Protein AF-A0A4Y9ZQ76-F1 (afdb_monomer)

Mean predicted aligned error: 11.09 Å

InterPro domains:
  IPR009011 Mannose-6-phosphate receptor binding domain superfamily [G3DSA:2.70.130.10] (3-110)
  IPR009011 Mannose-6-phosphate receptor binding domain superfamily [SSF50911] (57-114)
  IPR044865 MRH domain [PS51914] (1-116)
  IPR045149 Protein OS-9-like [PTHR15414] (55-137)

Sequence (138 aa):
MIHAHPLTPGHYEIEEDPDWEAYDLGRAPTPEPGADLTVAEQAAVAANLELATSSGSRYLVQRWGDGSVCDKTGKRREIEVQFHCSMTMTDTILLVKESKTCHYILVINTPRLCGEPGFKSRLDQREEALIRCREVAA

pLDDT: mean 82.58, std 15.98, range [31.31, 98.12]

Foldseek 3Di:
DDPDDDPDPDDDDDDDDPVDDDKFQFDQQQQDPPDPDDPVRRCCNSQVWDWDDDQQAIKIKGKGWDMDQAPVPRGHAIEIEIEAEDPPDAFDFPDWDDPDRSYIYIYTYHNVCVVPPRRDHPVNVPDPPDDDDDDDDD

Organism: NCBI:txid135208

Nearest PDB structures (foldseek):
  3aih-assembly2_B  TM=8.333E-01  e=3.414E-07  Homo sapiens
  6f9a-assembly1_A  TM=8.756E-01  e=2.803E-06  Saccharomyces cerevisiae
  6vk3-assembly1_B  TM=8.347E-01  e=4.977E-06  Saccharomyces cerevisiae
  3k42-assembly1_A  TM=6.626E-01  e=3.128E-03  Bos taurus
  2v5o-assembly1_A  TM=7.738E-01  e=1.446E-02  Homo sapiens

Solvent-accessible surface area (backbone atoms only — not comparable to full-atom values): 8534 Å² total; per-residue (Å²): 132,86,83,75,75,81,92,58,93,88,70,86,76,91,71,83,60,90,90,53,91,85,77,51,48,40,42,78,56,70,60,70,92,84,67,98,57,53,75,66,51,40,48,51,62,19,48,54,65,41,84,44,76,56,96,76,16,34,34,40,34,30,72,18,45,82,19,41,72,30,88,90,76,72,44,56,12,26,28,40,40,35,43,35,44,24,97,86,48,63,83,37,79,75,45,77,46,76,80,48,96,59,32,34,40,36,36,32,32,24,43,78,45,49,80,42,94,56,20,48,35,68,74,76,64,53,74,78,77,85,80,84,83,76,87,80,84,130

Radius of gyration: 21.23 Å; Cα contacts (8 Å, |Δi|>4): 222; chains: 1; bounding box: 70×43×46 Å

Secondary structure (DSSP, 8-state):
--------TT----PPPTTS------BPPPPPTT----HHHHHHHHHTEEEEEETTEEEEEEEEB--SBPTTTSSBPEEEEEEEE-SS--SEEEEEEEEETTEEEEEEEEGGGGGSTTTS-TTTTSPPP---------

Structure (mmCIF, N/CA/C/O backbone):
data_AF-A0A4Y9ZQ76-F1
#
_entry.id   AF-A0A4Y9ZQ76-F1
#
loop_
_atom_site.group_PDB
_atom_site.id
_atom_site.type_symbol
_atom_site.label_atom_id
_atom_site.label_alt_id
_atom_site.label_comp_id
_atom_site.label_asym_id
_atom_site.label_entity_id
_atom_site.label_seq_id
_atom_site.pdbx_PDB_ins_code
_atom_site.Cartn_x
_atom_site.Cartn_y
_atom_site.Cartn_z
_atom_site.occupancy
_atom_site.B_iso_or_equiv
_atom_site.auth_seq_id
_atom_site.auth_comp_id
_atom_site.auth_asym_id
_atom_site.auth_atom_id
_atom_site.pdbx_PDB_model_num
ATOM 1 N N . MET A 1 1 ? -1.064 -29.662 13.284 1.00 33.72 1 MET A N 1
ATOM 2 C CA . MET A 1 1 ? -1.006 -30.569 12.118 1.00 33.72 1 MET A CA 1
ATOM 3 C C . MET A 1 1 ? -1.279 -29.702 10.906 1.00 33.72 1 MET A C 1
ATOM 5 O O . MET A 1 1 ? -2.162 -28.867 10.990 1.00 33.72 1 MET A O 1
ATOM 9 N N . ILE A 1 2 ? -0.455 -29.777 9.864 1.00 31.31 2 ILE A N 1
ATOM 10 C CA . ILE A 1 2 ? -0.582 -28.897 8.696 1.00 31.31 2 ILE A CA 1
ATOM 11 C C . ILE A 1 2 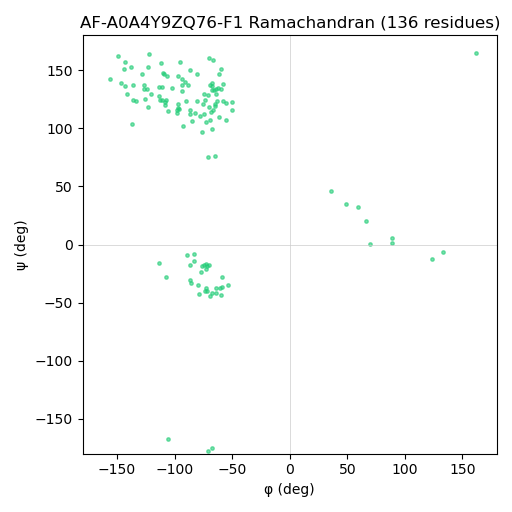? -1.735 -29.455 7.859 1.00 31.31 2 ILE A C 1
ATOM 13 O O . ILE A 1 2 ? -1.608 -30.557 7.325 1.00 31.31 2 ILE A O 1
ATOM 17 N N . HIS A 1 3 ? -2.864 -28.748 7.797 1.00 42.31 3 HIS A N 1
ATOM 18 C CA . HIS A 1 3 ? -3.955 -29.102 6.895 1.00 42.31 3 HIS A CA 1
ATOM 19 C C . HIS A 1 3 ? -3.474 -28.871 5.460 1.00 42.31 3 HIS A C 1
ATOM 21 O O . HIS A 1 3 ? -3.394 -27.746 4.976 1.00 42.31 3 HIS A O 1
ATOM 27 N N . ALA A 1 4 ? -3.066 -29.951 4.798 1.00 47.53 4 ALA A N 1
ATOM 28 C CA . ALA A 1 4 ? -2.807 -29.939 3.371 1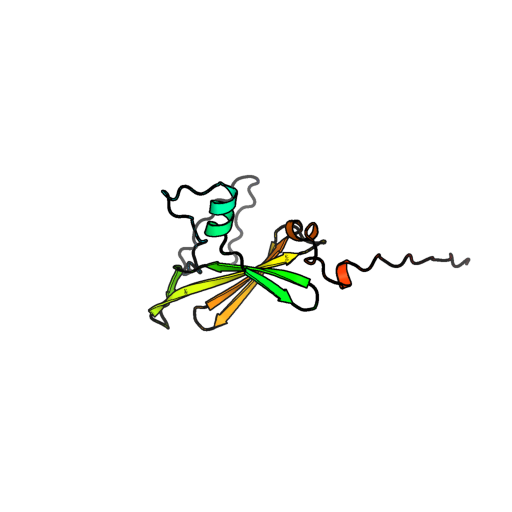.00 47.53 4 ALA A CA 1
ATOM 29 C C . ALA A 1 4 ? -4.163 -29.871 2.655 1.00 47.53 4 ALA A C 1
ATOM 31 O O . ALA A 1 4 ? -4.896 -30.861 2.628 1.00 47.53 4 ALA A O 1
ATOM 32 N N . HIS A 1 5 ? -4.509 -28.707 2.102 1.00 52.84 5 HIS A N 1
ATOM 33 C CA . HIS A 1 5 ? -5.646 -28.607 1.191 1.00 52.84 5 HIS A CA 1
ATOM 34 C C . HIS A 1 5 ? -5.410 -29.522 -0.027 1.00 52.84 5 HIS A C 1
ATOM 36 O O . HIS A 1 5 ? -4.307 -29.507 -0.589 1.00 52.84 5 HIS A O 1
ATOM 42 N N . PRO A 1 6 ? -6.401 -30.328 -0.453 1.00 45.56 6 PRO A N 1
ATOM 43 C CA . PRO A 1 6 ? -6.244 -31.218 -1.594 1.00 45.56 6 PRO A CA 1
ATOM 44 C C . PRO A 1 6 ? -6.045 -30.403 -2.874 1.00 45.56 6 PRO A C 1
ATOM 46 O O . PRO A 1 6 ? -6.911 -29.626 -3.272 1.00 45.56 6 PRO A O 1
ATOM 49 N N . LEU A 1 7 ? -4.897 -30.602 -3.522 1.00 50.81 7 LEU A N 1
ATOM 50 C CA . LEU A 1 7 ? -4.539 -30.053 -4.830 1.00 50.81 7 LEU A CA 1
ATOM 51 C C . LEU A 1 7 ? -5.463 -30.629 -5.921 1.00 50.81 7 LEU A C 1
ATOM 53 O O . LEU A 1 7 ? -5.061 -31.511 -6.677 1.00 50.81 7 LEU A O 1
ATOM 57 N N . THR A 1 8 ? -6.705 -30.151 -6.004 1.00 52.47 8 THR A N 1
ATOM 58 C CA . THR A 1 8 ? -7.595 -30.437 -7.137 1.00 52.47 8 THR A CA 1
ATOM 59 C C . THR A 1 8 ? -7.510 -29.265 -8.116 1.00 52.47 8 THR A C 1
ATOM 61 O O . THR A 1 8 ? -7.840 -28.139 -7.738 1.00 52.47 8 THR A O 1
ATOM 64 N N . PRO A 1 9 ? -7.051 -29.467 -9.363 1.00 50.66 9 PRO A N 1
ATOM 65 C CA . PRO A 1 9 ? -6.974 -28.384 -10.334 1.00 50.66 9 PRO A CA 1
ATOM 66 C C . PRO A 1 9 ? -8.386 -27.906 -10.693 1.00 50.66 9 PRO A C 1
ATOM 68 O O . PRO A 1 9 ? -9.155 -28.656 -11.288 1.00 50.66 9 PRO A O 1
ATOM 71 N N . GLY A 1 10 ? -8.718 -26.657 -10.360 1.00 56.78 10 GLY A N 1
ATOM 72 C CA . GLY A 1 10 ? -9.833 -25.940 -10.989 1.00 56.78 10 GLY A CA 1
ATOM 73 C C . GLY A 1 10 ? -10.929 -25.389 -10.077 1.00 56.78 10 GLY A C 1
ATOM 74 O O . GLY A 1 10 ? -11.682 -24.542 -10.546 1.00 56.78 10 GLY A O 1
ATOM 75 N N . HIS A 1 11 ? -11.005 -25.767 -8.800 1.00 52.28 11 HIS A N 1
ATOM 76 C CA . HIS A 1 11 ? -11.907 -25.128 -7.830 1.00 52.28 11 HIS A CA 1
ATOM 77 C C . HIS A 1 11 ? -11.171 -24.916 -6.508 1.00 52.28 11 HIS A C 1
ATOM 79 O O . HIS A 1 11 ? -10.942 -25.859 -5.758 1.00 52.28 11 HIS A O 1
ATOM 85 N N . TYR A 1 12 ? -10.773 -23.669 -6.252 1.00 60.91 12 TYR A N 1
ATOM 86 C CA . TYR A 1 12 ? -10.476 -23.209 -4.903 1.00 60.91 12 TYR A CA 1
ATOM 87 C C . TYR A 1 12 ? -11.736 -22.483 -4.422 1.00 60.91 12 TYR A C 1
ATOM 89 O O . TYR A 1 12 ? -12.139 -21.477 -5.002 1.00 60.91 12 TYR A O 1
ATOM 97 N N . GLU A 1 13 ? -12.408 -23.037 -3.423 1.00 70.88 13 GLU A N 1
ATOM 98 C CA . GLU A 1 13 ? -13.472 -22.333 -2.713 1.00 70.88 13 GLU A CA 1
ATOM 99 C C . GLU A 1 13 ? -12.812 -21.729 -1.473 1.00 70.88 13 GLU A C 1
ATOM 101 O O . GLU A 1 13 ? -12.192 -22.447 -0.687 1.00 70.88 13 GLU A O 1
ATOM 106 N N . ILE A 1 14 ? -12.803 -20.397 -1.375 1.00 74.31 14 ILE A N 1
ATOM 107 C CA . ILE A 1 14 ? -12.227 -19.708 -0.216 1.00 74.31 14 ILE A CA 1
ATOM 108 C C . ILE A 1 14 ? -13.246 -19.847 0.918 1.00 74.31 14 ILE A C 1
ATOM 110 O O . ILE A 1 14 ? -14.213 -19.092 0.965 1.00 74.31 14 ILE A O 1
ATOM 114 N N . GLU A 1 15 ? -13.050 -20.830 1.789 1.00 81.81 15 GLU A N 1
ATOM 115 C CA . GLU A 1 15 ? -13.828 -20.998 3.018 1.00 81.81 15 GLU A CA 1
ATOM 116 C C . GLU A 1 15 ? -13.095 -20.314 4.181 1.00 81.81 15 GLU A C 1
ATOM 118 O O . GLU A 1 15 ? -11.867 -20.392 4.277 1.00 81.81 15 GLU A O 1
ATOM 123 N N . GLU A 1 16 ? -13.831 -19.599 5.036 1.00 83.25 16 GLU A N 1
ATOM 124 C CA . GLU A 1 16 ? -13.249 -18.993 6.235 1.00 83.25 16 GLU A CA 1
ATOM 125 C C . GLU A 1 16 ? -12.856 -20.080 7.238 1.00 83.25 16 GLU A C 1
ATOM 127 O O . GLU A 1 16 ? -13.600 -21.033 7.469 1.00 83.25 16 GLU A O 1
ATOM 132 N N . ASP A 1 17 ? -11.678 -19.928 7.839 1.00 85.62 17 ASP A N 1
ATOM 133 C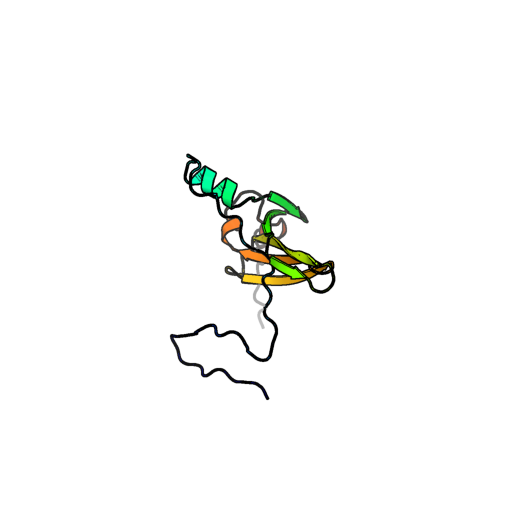 CA . ASP A 1 17 ? -11.202 -20.848 8.864 1.00 85.62 17 ASP A CA 1
ATOM 134 C C . ASP A 1 17 ? -12.038 -20.660 10.146 1.00 85.62 17 ASP A C 1
ATOM 136 O O . ASP A 1 17 ? -12.021 -19.569 10.721 1.00 85.62 17 ASP A O 1
ATOM 140 N N . PRO A 1 18 ? -12.769 -21.687 10.617 1.00 88.62 18 PRO A N 1
ATOM 141 C CA . PRO A 1 18 ? -13.624 -21.566 11.794 1.00 88.62 18 PRO A CA 1
ATOM 142 C C . PRO A 1 18 ? -12.838 -21.431 13.107 1.00 88.62 18 PRO A C 1
ATOM 144 O O . PRO A 1 18 ? -13.413 -21.018 14.115 1.00 88.62 18 PRO A O 1
ATOM 147 N N . ASP A 1 19 ? -11.549 -21.780 13.115 1.00 92.75 19 ASP A N 1
ATOM 148 C CA . ASP A 1 19 ? -10.700 -21.744 14.306 1.00 92.75 19 ASP A CA 1
ATOM 149 C C . ASP A 1 19 ? -10.003 -20.384 14.493 1.00 92.75 19 ASP A C 1
ATOM 151 O O . ASP A 1 19 ? -9.395 -20.140 15.541 1.00 92.75 19 ASP A O 1
ATOM 155 N N . TRP A 1 20 ? -10.089 -19.484 13.504 1.00 89.81 20 TRP A N 1
ATOM 156 C CA . TRP A 1 20 ? -9.414 -18.187 13.517 1.00 89.81 20 TRP A CA 1
ATOM 157 C C . TRP A 1 20 ? -10.355 -17.024 13.227 1.00 89.81 20 TRP A C 1
ATOM 159 O O . TRP A 1 20 ? -11.296 -17.103 12.448 1.00 89.81 20 TRP A O 1
ATOM 169 N N . GLU A 1 21 ? -10.068 -15.887 13.852 1.00 87.62 21 GLU A N 1
ATOM 170 C CA . GLU A 1 21 ? -10.852 -14.676 13.643 1.00 87.62 21 GLU A CA 1
ATOM 171 C C . GLU A 1 21 ? -10.538 -14.038 12.282 1.00 87.62 21 GLU A C 1
ATOM 173 O O . GLU A 1 21 ? -9.379 -13.768 11.950 1.00 87.62 21 GLU A O 1
ATOM 178 N N . ALA A 1 22 ? -11.591 -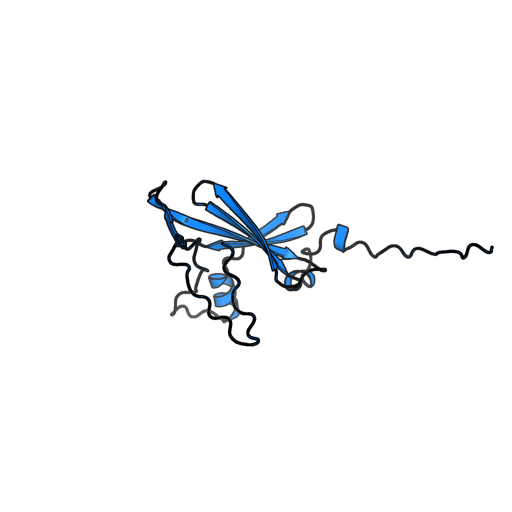13.734 11.524 1.00 90.00 22 ALA A N 1
ATOM 179 C CA . ALA A 1 22 ? -11.521 -12.963 10.291 1.00 90.00 22 ALA A CA 1
ATOM 180 C C . ALA A 1 22 ? -11.763 -11.467 10.556 1.00 90.00 22 ALA A C 1
ATOM 182 O O . ALA A 1 22 ? -12.600 -11.080 11.377 1.00 90.00 22 ALA A O 1
ATOM 183 N N . TYR A 1 23 ? -11.035 -10.607 9.839 1.00 92.81 23 TYR A N 1
ATOM 184 C CA . TYR A 1 23 ? -11.108 -9.157 10.008 1.00 92.81 23 TYR A CA 1
ATOM 185 C C . TYR A 1 23 ? -11.144 -8.415 8.675 1.00 92.81 23 TYR A C 1
ATOM 187 O O . TYR A 1 23 ? -10.199 -8.472 7.890 1.00 92.81 23 TYR A O 1
ATOM 195 N N . ASP A 1 24 ? -12.172 -7.585 8.497 1.00 94.88 24 ASP A N 1
ATOM 196 C CA . ASP A 1 24 ? -12.194 -6.583 7.433 1.00 94.88 24 ASP A CA 1
ATOM 197 C C . ASP A 1 24 ? -11.273 -5.413 7.799 1.00 94.88 24 ASP A C 1
ATOM 199 O O . ASP A 1 24 ? -11.495 -4.750 8.822 1.00 94.88 24 ASP A O 1
ATOM 203 N N . LEU A 1 25 ? -10.267 -5.137 6.964 1.00 96.06 25 LEU A N 1
ATOM 204 C CA . LEU A 1 25 ? -9.305 -4.041 7.170 1.00 96.06 25 LEU A CA 1
ATOM 205 C C . LEU A 1 25 ? -9.785 -2.702 6.594 1.00 96.06 25 LEU A C 1
ATOM 207 O O . LEU A 1 25 ? -9.268 -1.652 6.962 1.00 96.06 25 LEU A O 1
ATOM 211 N N . GLY A 1 26 ? -10.771 -2.747 5.702 1.00 93.81 26 GLY A N 1
ATOM 212 C CA . GLY A 1 26 ? -11.394 -1.592 5.073 1.00 93.81 26 GLY A CA 1
ATOM 213 C C . GLY A 1 26 ? -12.152 -1.997 3.811 1.00 93.81 26 GLY A C 1
ATOM 214 O O . GLY A 1 26 ? -11.967 -3.095 3.287 1.00 93.81 26 GLY A O 1
ATOM 215 N N . ARG A 1 27 ? -13.008 -1.106 3.321 1.00 91.19 27 ARG A N 1
ATOM 216 C CA . ARG A 1 27 ? -13.770 -1.257 2.082 1.00 91.19 27 ARG A CA 1
ATOM 217 C C . ARG A 1 27 ? -13.258 -0.265 1.050 1.00 91.19 27 ARG A C 1
ATOM 219 O O . ARG A 1 27 ? -13.040 0.906 1.364 1.00 91.19 27 ARG A O 1
ATOM 226 N N . ALA A 1 28 ? -13.077 -0.741 -0.179 1.00 86.62 28 ALA A N 1
ATOM 227 C CA . ALA A 1 28 ? -12.760 0.136 -1.295 1.00 86.62 28 ALA A CA 1
ATOM 228 C C . ALA A 1 28 ? -13.872 1.194 -1.444 1.00 86.62 28 ALA A C 1
ATOM 230 O O . ALA A 1 28 ? -15.050 0.842 -1.310 1.00 86.62 28 ALA A O 1
ATOM 231 N N . PRO A 1 29 ? -13.537 2.468 -1.710 1.00 77.12 29 PRO A N 1
ATOM 232 C CA . PRO A 1 29 ? -14.546 3.492 -1.906 1.00 77.12 29 PRO A CA 1
ATOM 233 C C . PRO A 1 29 ? -15.382 3.135 -3.139 1.00 77.12 29 PRO A C 1
ATOM 235 O O . PRO A 1 29 ? -14.865 2.921 -4.235 1.00 77.12 29 PRO A O 1
ATOM 238 N N . THR A 1 30 ? -16.692 3.033 -2.957 1.00 69.50 30 THR A N 1
ATOM 239 C CA . THR A 1 30 ? -17.643 2.843 -4.053 1.00 69.50 30 THR A CA 1
ATOM 240 C C . THR A 1 30 ? -18.319 4.177 -4.344 1.00 69.50 30 THR A C 1
ATOM 242 O O . THR A 1 30 ? -18.741 4.842 -3.397 1.00 69.50 30 THR A O 1
ATOM 245 N N . PRO A 1 31 ? -18.451 4.585 -5.616 1.00 61.78 31 PRO A N 1
ATOM 246 C CA . PRO A 1 31 ? -19.174 5.802 -5.946 1.00 61.78 31 PRO A CA 1
ATOM 247 C C . PRO A 1 31 ? -20.657 5.584 -5.622 1.00 61.78 31 PRO A C 1
ATOM 249 O O . PRO A 1 31 ? -21.206 4.518 -5.911 1.00 61.78 31 PRO A O 1
ATOM 252 N N . GLU A 1 32 ? -21.306 6.566 -4.994 1.00 60.41 32 GLU A N 1
ATOM 253 C CA . GLU A 1 32 ? -22.719 6.430 -4.637 1.00 60.41 32 GLU A CA 1
ATOM 254 C C . GLU A 1 32 ? -23.600 6.355 -5.899 1.00 60.41 32 GLU A C 1
ATOM 256 O O . GLU A 1 32 ? -23.434 7.162 -6.825 1.00 60.41 32 GLU A O 1
ATOM 261 N N . PRO A 1 33 ? -24.544 5.398 -5.973 1.00 53.94 33 PRO A N 1
ATOM 262 C CA . PRO A 1 33 ? -25.439 5.276 -7.114 1.00 53.94 33 PRO A CA 1
ATOM 263 C C . PRO A 1 33 ? -26.406 6.467 -7.153 1.00 53.94 33 PRO A C 1
ATOM 265 O O . PRO A 1 33 ? -27.251 6.619 -6.275 1.00 53.94 33 PRO A O 1
ATOM 268 N N . GLY A 1 34 ? -26.289 7.306 -8.188 1.00 58.97 34 GLY A N 1
ATOM 269 C CA . GLY A 1 34 ? -27.189 8.444 -8.420 1.00 58.97 34 GLY A CA 1
ATOM 270 C C . GLY A 1 34 ? -26.506 9.773 -8.749 1.00 58.97 34 GLY A C 1
ATOM 271 O O . GLY A 1 34 ? -27.200 10.724 -9.101 1.00 58.97 34 GLY A O 1
ATOM 272 N N . ALA A 1 35 ? -25.175 9.857 -8.678 1.00 57.78 35 ALA A N 1
ATOM 273 C CA . ALA A 1 35 ? -24.442 11.006 -9.201 1.00 57.78 35 ALA A CA 1
ATOM 274 C C . ALA A 1 35 ? -24.266 10.871 -10.725 1.00 57.78 35 ALA A C 1
ATOM 276 O O . ALA A 1 35 ? -23.716 9.872 -11.199 1.00 57.78 35 ALA A O 1
ATOM 277 N N . ASP A 1 36 ? -24.732 11.868 -11.482 1.00 65.38 36 ASP A N 1
ATOM 278 C CA . ASP A 1 36 ? -24.523 11.988 -12.932 1.00 65.38 36 ASP A CA 1
ATOM 279 C C . ASP A 1 36 ? -23.054 12.342 -13.208 1.00 65.38 36 ASP A C 1
ATOM 281 O O . ASP A 1 36 ? -22.680 13.494 -13.412 1.00 65.38 36 ASP A O 1
ATOM 285 N N . LEU A 1 37 ? -22.193 11.339 -13.065 1.00 63.91 37 LEU A N 1
ATOM 286 C CA . LEU A 1 37 ? -20.759 11.414 -13.309 1.00 63.91 37 LEU A CA 1
ATOM 287 C C . LEU A 1 37 ? -20.448 10.604 -14.570 1.00 63.91 37 LEU A C 1
ATOM 289 O O . LEU A 1 37 ? -21.089 9.589 -14.853 1.00 63.91 37 LEU A O 1
ATOM 293 N N . THR A 1 38 ? -19.445 11.027 -15.332 1.00 73.25 38 THR A N 1
ATOM 294 C CA . THR A 1 38 ? -18.893 10.194 -16.405 1.00 73.25 38 THR A CA 1
ATOM 295 C C . THR A 1 38 ? -18.199 8.965 -15.816 1.00 73.25 38 THR A C 1
ATOM 297 O O . THR A 1 38 ? -17.733 8.991 -14.679 1.00 73.25 38 THR A O 1
ATOM 300 N N . VAL A 1 39 ? -18.023 7.903 -16.611 1.00 67.06 39 VAL A N 1
ATOM 301 C CA . VAL A 1 39 ? -17.309 6.680 -16.182 1.00 67.06 39 VAL A CA 1
ATOM 302 C C . VAL A 1 39 ? -15.908 6.992 -15.634 1.00 67.06 39 VAL A C 1
ATOM 304 O O . VAL A 1 39 ? -15.457 6.359 -14.682 1.00 67.06 39 VAL A O 1
ATOM 307 N N . ALA A 1 40 ? -15.226 7.994 -16.200 1.00 62.25 40 ALA A N 1
ATOM 308 C CA . ALA A 1 40 ? -13.918 8.444 -15.732 1.00 62.25 40 ALA A CA 1
ATOM 309 C C . ALA A 1 40 ? -13.999 9.217 -14.403 1.00 62.25 40 ALA A C 1
ATOM 311 O O . ALA A 1 40 ? -13.132 9.048 -13.549 1.00 62.25 40 ALA A O 1
ATOM 312 N N . GLU A 1 41 ? -15.040 10.025 -14.196 1.00 64.00 41 GLU A N 1
ATOM 313 C CA . GLU A 1 41 ? -15.278 10.737 -12.936 1.00 64.00 41 GLU A CA 1
ATOM 314 C C . GLU A 1 41 ? -15.761 9.795 -11.831 1.00 64.00 41 GLU A C 1
ATOM 316 O O . GLU A 1 41 ? -15.263 9.887 -10.717 1.00 64.00 41 GLU A O 1
ATOM 321 N N . GLN A 1 42 ? -16.640 8.831 -12.122 1.00 63.94 42 GLN A N 1
ATOM 322 C CA . GLN A 1 42 ? -16.967 7.749 -11.190 1.00 63.94 42 GLN A CA 1
ATOM 323 C C . GLN A 1 42 ? -15.724 6.945 -10.838 1.00 63.94 42 GLN A C 1
ATOM 325 O O . GLN A 1 42 ? -15.531 6.652 -9.667 1.00 63.94 42 GLN A O 1
ATOM 330 N N . ALA A 1 43 ? -14.866 6.617 -11.808 1.00 62.22 43 ALA A N 1
ATOM 331 C CA . ALA A 1 43 ? -13.617 5.919 -11.530 1.00 62.22 43 ALA A CA 1
ATOM 332 C C . ALA A 1 43 ? -12.677 6.768 -10.665 1.00 62.22 43 ALA A C 1
ATOM 334 O O . ALA A 1 43 ? -12.107 6.245 -9.718 1.00 62.22 43 ALA A O 1
ATOM 335 N N . ALA A 1 44 ? -12.545 8.071 -10.922 1.00 61.03 44 ALA A N 1
ATOM 336 C CA . ALA A 1 44 ? -11.708 8.960 -10.117 1.00 61.03 44 ALA A CA 1
ATOM 337 C C . ALA A 1 44 ? -12.258 9.167 -8.691 1.00 61.03 44 ALA A C 1
ATOM 339 O O . ALA A 1 44 ? -11.494 9.122 -7.725 1.00 61.03 44 ALA A O 1
ATOM 340 N N . VAL A 1 45 ? -13.576 9.340 -8.550 1.00 62.84 45 VAL A N 1
ATOM 341 C CA . VAL A 1 45 ? -14.277 9.509 -7.266 1.00 62.84 45 VAL A CA 1
ATOM 342 C C . VAL A 1 45 ? -14.268 8.209 -6.458 1.00 62.84 45 VAL A C 1
ATOM 344 O O . VAL A 1 45 ? -13.952 8.230 -5.273 1.00 62.84 45 VAL A O 1
ATOM 347 N N . ALA A 1 46 ? -14.541 7.070 -7.098 1.00 59.59 46 ALA A N 1
ATOM 348 C CA . ALA A 1 46 ? -14.443 5.744 -6.486 1.00 59.59 46 ALA A CA 1
ATOM 349 C C . ALA A 1 46 ? -13.011 5.411 -6.081 1.00 59.59 46 ALA A C 1
ATOM 351 O O . ALA A 1 46 ? -12.757 4.765 -5.068 1.00 59.59 46 ALA A O 1
ATOM 352 N N . ALA A 1 47 ? -12.043 5.831 -6.888 1.00 63.81 47 ALA A N 1
ATOM 353 C CA . ALA A 1 47 ? -10.688 5.425 -6.630 1.00 63.81 47 ALA A CA 1
ATOM 354 C C . ALA A 1 47 ? -10.053 6.216 -5.483 1.00 63.81 47 ALA A C 1
ATOM 356 O O . ALA A 1 47 ? -9.153 5.659 -4.872 1.00 63.81 47 ALA A O 1
ATOM 357 N N . ASN A 1 48 ? -10.504 7.437 -5.140 1.00 74.19 48 ASN A N 1
ATOM 358 C CA . ASN A 1 48 ? -9.882 8.292 -4.106 1.00 74.19 48 ASN A CA 1
ATOM 359 C C . ASN A 1 48 ? -8.341 8.145 -4.096 1.00 74.19 48 ASN A C 1
ATOM 361 O O . ASN A 1 48 ? -7.722 7.856 -3.068 1.00 74.19 48 ASN A O 1
ATOM 365 N N . LEU A 1 49 ? -7.756 8.181 -5.300 1.00 85.00 49 LEU A N 1
ATOM 366 C CA . LEU A 1 49 ? -6.355 7.853 -5.537 1.00 85.00 49 LEU A CA 1
ATOM 367 C C . LEU A 1 49 ? -5.524 9.108 -5.309 1.00 85.00 49 LEU A C 1
ATOM 369 O O . LEU A 1 49 ? -5.580 10.064 -6.083 1.00 85.00 49 LEU A O 1
ATOM 373 N N . GLU A 1 50 ? -4.712 9.079 -4.266 1.00 90.12 50 GLU A N 1
ATOM 374 C CA . GLU A 1 50 ? -3.706 10.090 -3.991 1.00 90.12 50 GLU A CA 1
ATOM 375 C C . GLU A 1 50 ? -2.406 9.719 -4.707 1.00 90.12 50 GLU A C 1
ATOM 377 O O . GLU A 1 50 ? -1.959 8.571 -4.707 1.00 90.12 50 GLU A O 1
ATOM 382 N N . LEU A 1 51 ? -1.764 10.708 -5.319 1.00 91.75 51 LEU A N 1
ATOM 383 C CA . LEU A 1 51 ? -0.436 10.539 -5.884 1.00 91.75 51 LEU A CA 1
ATOM 384 C C . LEU A 1 51 ? 0.618 10.872 -4.827 1.00 91.75 51 LEU A C 1
ATOM 386 O O . LEU A 1 51 ? 0.673 12.001 -4.341 1.00 91.75 51 LEU A O 1
ATOM 390 N N . ALA A 1 52 ? 1.515 9.931 -4.553 1.00 93.00 52 ALA A N 1
ATOM 391 C CA . ALA A 1 52 ? 2.616 10.114 -3.620 1.00 93.00 52 ALA A CA 1
ATOM 392 C C . ALA A 1 52 ? 3.978 9.866 -4.287 1.00 93.00 52 ALA A C 1
ATOM 394 O O . ALA A 1 52 ? 4.080 9.302 -5.378 1.00 93.00 52 ALA A O 1
ATOM 395 N N . THR A 1 53 ? 5.050 10.313 -3.633 1.00 90.75 53 THR A N 1
ATOM 396 C CA . THR A 1 53 ? 6.432 10.163 -4.112 1.00 90.75 53 THR A CA 1
ATOM 397 C C . THR A 1 53 ? 7.304 9.513 -3.051 1.00 90.75 53 THR A C 1
ATOM 399 O O . THR A 1 53 ? 7.270 9.922 -1.893 1.00 90.75 53 THR A O 1
ATOM 402 N N . SER A 1 54 ? 8.106 8.525 -3.441 1.00 83.88 54 SER A N 1
ATOM 403 C CA . SER A 1 54 ? 9.089 7.868 -2.577 1.00 83.88 54 SER A CA 1
ATOM 404 C C . SER A 1 54 ? 10.354 7.583 -3.375 1.00 83.88 54 SER A C 1
ATOM 406 O O . SER A 1 54 ? 10.286 7.034 -4.472 1.00 83.88 54 SER A O 1
ATOM 408 N N . SER A 1 55 ? 11.511 7.977 -2.836 1.00 76.75 55 SER A N 1
ATOM 409 C CA . SER A 1 55 ? 12.840 7.597 -3.347 1.00 76.75 55 SER A CA 1
ATOM 410 C C . SER A 1 55 ? 13.054 7.782 -4.861 1.00 76.75 55 SER A C 1
ATOM 412 O O . SER A 1 55 ? 13.777 7.017 -5.496 1.00 76.75 55 SER A O 1
ATOM 414 N N . GLY A 1 56 ? 12.454 8.821 -5.45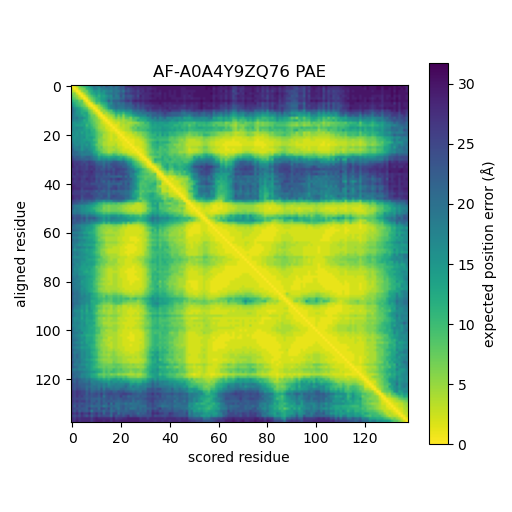2 1.00 77.56 56 GLY A N 1
ATOM 415 C CA . GLY A 1 56 ? 12.614 9.156 -6.873 1.00 77.56 56 GLY A CA 1
ATOM 416 C C . GLY A 1 56 ? 11.621 8.495 -7.834 1.00 77.56 56 GLY A C 1
ATOM 417 O O . GLY A 1 56 ? 11.754 8.700 -9.036 1.00 77.56 56 GLY A O 1
ATOM 418 N N . SER A 1 57 ? 10.626 7.764 -7.328 1.00 86.31 57 SER A N 1
ATOM 419 C CA . SER A 1 57 ? 9.470 7.259 -8.085 1.00 86.31 57 SER A CA 1
ATOM 420 C C . SER A 1 57 ? 8.151 7.733 -7.476 1.00 86.31 57 SER A C 1
ATOM 422 O O . SER A 1 57 ? 8.049 8.002 -6.275 1.00 86.31 57 SER A O 1
ATOM 424 N N . ARG A 1 58 ? 7.124 7.837 -8.317 1.00 93.44 58 ARG A N 1
ATOM 425 C CA . ARG A 1 58 ? 5.732 8.060 -7.918 1.00 93.44 58 ARG A CA 1
ATOM 426 C C . ARG A 1 58 ? 5.058 6.723 -7.618 1.00 93.44 58 ARG A C 1
ATOM 428 O O . ARG A 1 58 ? 5.400 5.709 -8.218 1.00 93.44 58 ARG A O 1
ATOM 435 N N . TYR A 1 59 ? 4.093 6.736 -6.712 1.00 94.38 59 TYR A N 1
ATOM 436 C CA . TYR A 1 59 ? 3.221 5.606 -6.404 1.00 94.38 59 TYR A CA 1
ATOM 437 C C . TYR A 1 59 ? 1.814 6.129 -6.113 1.00 94.38 59 TYR A C 1
ATOM 439 O O . TYR A 1 59 ? 1.639 7.314 -5.811 1.00 94.38 59 TYR A O 1
ATOM 447 N N . LEU A 1 60 ? 0.807 5.273 -6.268 1.00 94.38 60 LEU A N 1
ATOM 448 C CA . LEU A 1 60 ? -0.571 5.640 -5.943 1.00 94.38 60 LEU A CA 1
ATOM 449 C C . LEU A 1 60 ? -0.930 5.146 -4.550 1.00 94.38 60 LEU A C 1
ATOM 451 O O . LEU A 1 60 ? -0.490 4.074 -4.138 1.00 94.38 60 LEU A O 1
ATOM 455 N N . VAL A 1 61 ? -1.745 5.919 -3.850 1.00 94.62 61 VAL A N 1
ATOM 456 C CA . VAL A 1 61 ? -2.236 5.612 -2.514 1.00 94.62 61 VAL A CA 1
ATOM 457 C C . VAL A 1 61 ? -3.751 5.645 -2.529 1.00 94.62 61 VAL A C 1
ATOM 459 O O . VAL A 1 61 ? -4.349 6.579 -3.050 1.00 94.62 61 VAL A O 1
ATOM 462 N N . GLN A 1 62 ? -4.369 4.635 -1.937 1.00 93.50 62 GLN A N 1
ATOM 463 C CA . GLN A 1 62 ? -5.800 4.589 -1.702 1.00 93.50 62 GLN A CA 1
ATOM 464 C C . GLN A 1 62 ? -6.055 4.315 -0.223 1.00 93.50 62 GLN A C 1
ATOM 466 O O . GLN A 1 62 ? -5.390 3.477 0.382 1.00 93.50 62 GLN A O 1
ATOM 471 N N . ARG A 1 63 ? -7.015 5.020 0.373 1.00 93.19 63 ARG A N 1
ATOM 472 C CA . ARG A 1 63 ? -7.387 4.844 1.783 1.00 93.19 63 ARG A CA 1
ATOM 473 C C . ARG A 1 63 ? -8.745 4.169 1.858 1.00 93.19 63 ARG A C 1
ATOM 475 O O . ARG A 1 63 ? -9.716 4.695 1.319 1.00 93.19 63 ARG A O 1
ATOM 482 N N . TRP A 1 64 ? -8.800 3.004 2.488 1.00 94.25 64 TRP A N 1
ATOM 483 C CA . TRP A 1 64 ? -10.031 2.247 2.695 1.00 94.25 64 TRP A CA 1
ATOM 484 C C . TRP A 1 64 ? -10.420 2.335 4.165 1.00 94.25 64 TRP A C 1
ATOM 486 O O . TRP A 1 64 ? -9.630 2.000 5.048 1.00 94.25 64 TRP A O 1
ATOM 496 N N . GLY A 1 65 ? -11.641 2.800 4.408 1.00 92.75 65 GLY A N 1
ATOM 497 C CA . GLY A 1 65 ? -12.232 2.898 5.738 1.00 92.75 65 GLY A CA 1
ATOM 498 C C . GLY A 1 65 ? -13.288 1.825 5.965 1.00 92.75 65 GLY A C 1
ATOM 499 O O . GLY A 1 65 ? -13.425 0.886 5.187 1.00 92.75 65 GLY A O 1
ATOM 500 N N . ASP A 1 66 ? -14.063 1.983 7.031 1.00 94.81 66 ASP A N 1
ATOM 501 C CA . AS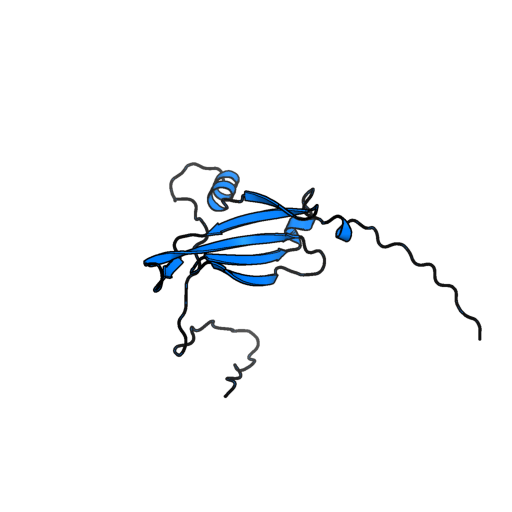P A 1 66 ? -15.239 1.157 7.315 1.00 94.81 66 ASP A CA 1
ATOM 502 C C . ASP A 1 66 ? -14.988 -0.352 7.456 1.00 94.81 66 ASP A C 1
ATOM 504 O O . ASP A 1 66 ? -15.862 -1.178 7.176 1.00 94.81 66 ASP A O 1
ATOM 508 N N . GLY A 1 67 ? -13.80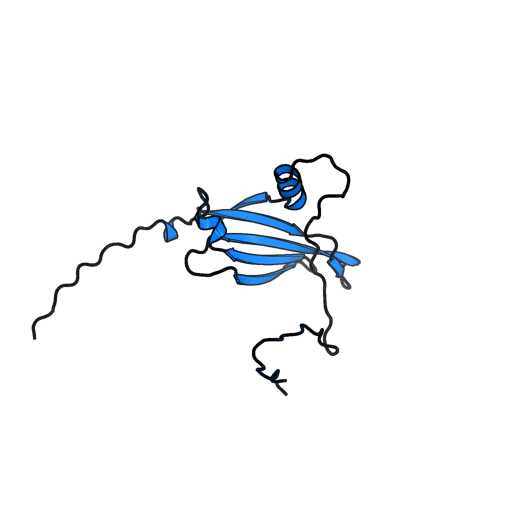9 -0.719 7.960 1.00 95.75 67 GLY A N 1
ATOM 509 C CA . GLY A 1 67 ? -13.511 -2.089 8.350 1.00 95.75 67 GLY A CA 1
ATOM 510 C C . GLY A 1 67 ? -14.313 -2.567 9.567 1.00 95.75 67 GLY A C 1
ATOM 511 O O . GLY A 1 67 ? -15.187 -1.881 10.125 1.00 95.75 67 GLY A O 1
ATOM 512 N N . SER A 1 68 ? -13.976 -3.775 10.004 1.00 96.69 68 SER A N 1
ATOM 513 C CA . SER A 1 68 ? -14.494 -4.376 11.233 1.00 96.69 68 SER A CA 1
ATOM 514 C C . SER A 1 68 ? -14.137 -3.512 12.451 1.00 96.69 68 SER A C 1
ATOM 516 O O . SER A 1 68 ? -13.129 -2.799 12.459 1.00 96.69 68 SER A O 1
ATOM 518 N N . VAL A 1 69 ? -14.972 -3.543 13.494 1.00 97.50 69 VAL A N 1
ATOM 519 C CA . VAL A 1 69 ? -14.731 -2.748 14.708 1.00 97.50 69 VAL A CA 1
ATOM 520 C C . VAL A 1 69 ? -13.541 -3.328 15.472 1.00 97.50 69 VAL A C 1
ATOM 522 O O . VAL A 1 69 ? -13.472 -4.527 15.734 1.00 97.50 69 VAL A O 1
ATOM 525 N N . CYS A 1 70 ? -12.585 -2.467 15.802 1.00 96.56 70 CYS A N 1
ATOM 526 C CA . CYS A 1 70 ? -11.412 -2.795 16.593 1.00 96.56 70 CYS A CA 1
ATOM 527 C C . CYS A 1 70 ? -11.800 -2.986 18.062 1.00 96.56 70 CYS A C 1
ATOM 529 O O . CYS A 1 70 ? -12.336 -2.075 18.691 1.00 96.56 70 CYS A O 1
ATOM 531 N N . ASP A 1 71 ? -11.467 -4.139 18.622 1.00 95.31 71 ASP A N 1
ATOM 532 C CA . ASP A 1 71 ? -11.643 -4.500 20.032 1.00 95.31 71 ASP A CA 1
ATOM 533 C C . ASP A 1 71 ? -10.862 -3.572 20.979 1.00 95.31 71 ASP A C 1
ATOM 535 O O . ASP A 1 71 ? -11.355 -3.178 22.034 1.00 95.31 71 ASP A O 1
ATOM 539 N N . LYS A 1 72 ? -9.656 -3.162 20.572 1.00 95.00 72 LYS A N 1
ATOM 540 C CA . LYS A 1 72 ? -8.753 -2.341 21.393 1.00 95.00 72 LYS A CA 1
ATOM 541 C C . LYS A 1 72 ? -9.102 -0.858 21.411 1.00 95.00 72 LYS A C 1
ATOM 543 O O . LYS A 1 72 ? -8.847 -0.184 22.406 1.00 95.00 72 LYS A O 1
ATOM 548 N N . THR A 1 73 ? -9.605 -0.319 20.301 1.00 96.25 73 THR A N 1
ATOM 549 C CA . THR A 1 73 ? -9.816 1.133 20.140 1.00 96.25 73 THR A CA 1
ATOM 550 C C . THR A 1 73 ? -11.286 1.524 20.033 1.00 96.25 73 THR A C 1
ATOM 552 O O . THR A 1 73 ? -11.600 2.707 20.154 1.00 96.25 73 THR A O 1
ATOM 555 N N . GLY A 1 74 ? -12.182 0.569 19.766 1.00 96.62 74 GLY A N 1
ATOM 556 C CA . GLY A 1 74 ? -13.599 0.810 19.483 1.00 96.62 74 GLY A CA 1
ATOM 557 C C . GLY A 1 74 ? -13.873 1.485 18.132 1.00 96.62 74 GLY A C 1
ATOM 558 O O . GLY A 1 74 ? -15.027 1.750 17.807 1.00 96.62 74 GLY A O 1
ATOM 559 N N . LYS A 1 75 ? -12.838 1.781 17.335 1.00 97.06 75 LYS A N 1
ATOM 560 C CA . LYS A 1 75 ? -12.964 2.409 16.010 1.00 97.06 75 LYS A CA 1
ATOM 561 C C . LYS A 1 75 ? -12.971 1.355 14.906 1.00 97.06 75 LYS A C 1
ATOM 563 O O . LYS A 1 75 ? -12.467 0.252 15.099 1.00 97.06 75 LYS A O 1
ATOM 568 N N . ARG A 1 76 ? -13.528 1.685 13.739 1.00 97.44 76 ARG A N 1
ATOM 569 C CA . ARG A 1 76 ? -13.432 0.813 12.559 1.00 97.44 76 ARG A CA 1
ATOM 570 C C . ARG A 1 76 ? -11.986 0.751 12.069 1.00 97.44 76 ARG A C 1
ATOM 572 O O . ARG A 1 76 ? -11.303 1.772 12.075 1.00 97.44 76 ARG A O 1
ATOM 579 N N . ARG A 1 77 ? -11.535 -0.445 11.682 1.00 97.75 77 ARG A N 1
ATOM 580 C CA . ARG A 1 77 ? -10.229 -0.653 11.042 1.00 97.75 77 ARG A CA 1
ATOM 581 C C . ARG A 1 77 ? -10.157 0.114 9.721 1.00 97.75 77 ARG A C 1
ATOM 583 O O . ARG A 1 77 ? -11.169 0.259 9.030 1.00 97.75 77 ARG A O 1
ATOM 590 N N . GLU A 1 78 ? -8.963 0.587 9.394 1.00 96.94 78 GLU A N 1
ATOM 591 C CA . GLU A 1 78 ? -8.672 1.268 8.132 1.00 96.94 78 GLU A CA 1
ATOM 592 C C . GLU A 1 78 ? -7.335 0.806 7.548 1.00 96.94 78 GLU A C 1
ATOM 594 O O . GLU A 1 78 ? -6.418 0.403 8.276 1.00 96.94 78 GLU A O 1
ATOM 599 N N . ILE A 1 79 ? -7.211 0.883 6.224 1.00 97.50 79 ILE A N 1
ATOM 600 C CA . ILE A 1 79 ? -6.017 0.454 5.499 1.00 97.50 79 ILE A CA 1
ATOM 601 C C . ILE A 1 79 ? -5.612 1.456 4.421 1.00 97.50 79 ILE A C 1
ATOM 603 O O . ILE A 1 79 ? -6.436 1.978 3.673 1.00 97.50 79 ILE A O 1
ATOM 607 N N . GLU A 1 80 ? -4.308 1.710 4.335 1.00 96.25 80 GLU A N 1
ATOM 608 C CA . GLU A 1 80 ? -3.682 2.433 3.235 1.00 96.25 80 GLU A CA 1
ATOM 609 C C . GLU A 1 80 ? -3.100 1.430 2.232 1.00 96.25 80 GLU A C 1
ATOM 611 O O . GLU A 1 80 ? -2.179 0.673 2.546 1.00 96.25 80 GLU A O 1
ATOM 616 N N . VAL A 1 81 ? -3.636 1.426 1.016 1.00 96.62 81 VAL A N 1
ATOM 617 C CA . VAL A 1 81 ? -3.178 0.589 -0.091 1.00 96.62 81 VAL A CA 1
ATOM 618 C C . VAL A 1 81 ? -2.245 1.403 -0.976 1.00 96.62 81 VAL A C 1
ATOM 620 O O . VAL A 1 81 ? -2.634 2.434 -1.518 1.00 96.62 81 VAL A O 1
ATOM 623 N N . GLN A 1 82 ? -1.010 0.940 -1.132 1.00 96.12 82 GLN A N 1
ATOM 624 C CA . GLN A 1 82 ? 0.025 1.586 -1.930 1.00 96.12 82 GLN A CA 1
ATOM 625 C C . GLN A 1 82 ? 0.332 0.759 -3.174 1.00 96.12 82 GLN A C 1
ATOM 627 O O . GLN A 1 82 ? 0.722 -0.403 -3.071 1.00 96.12 82 GLN A O 1
ATOM 632 N N . PHE A 1 83 ? 0.230 1.374 -4.346 1.00 95.12 83 PHE A N 1
ATOM 633 C CA . PHE A 1 83 ? 0.521 0.744 -5.627 1.00 95.12 83 PHE A CA 1
ATOM 634 C C . PHE A 1 83 ? 1.847 1.252 -6.179 1.00 95.12 83 PHE A C 1
ATOM 636 O O . PHE A 1 83 ? 1.971 2.423 -6.548 1.00 95.12 83 PHE A O 1
ATOM 643 N N . HIS A 1 84 ? 2.821 0.352 -6.275 1.00 94.12 84 HIS A N 1
ATOM 644 C CA . HIS A 1 84 ? 4.153 0.622 -6.803 1.00 94.12 84 HIS A CA 1
ATOM 645 C C . HIS A 1 84 ? 4.340 -0.055 -8.163 1.00 94.12 84 HIS A C 1
ATOM 647 O O . HIS A 1 84 ? 3.801 -1.135 -8.426 1.00 94.12 84 HIS A O 1
ATOM 653 N N . CYS A 1 85 ? 5.114 0.586 -9.039 1.00 93.25 85 CYS A N 1
ATOM 654 C CA . CYS A 1 85 ? 5.543 -0.036 -10.288 1.00 93.25 85 CYS A CA 1
ATOM 655 C C . CYS A 1 85 ? 6.507 -1.193 -9.986 1.00 93.25 85 CYS A C 1
ATOM 657 O O . CYS A 1 85 ? 7.467 -1.030 -9.235 1.00 93.25 85 CYS A O 1
ATOM 659 N N . SER A 1 86 ? 6.275 -2.344 -10.617 1.00 91.19 86 SER A N 1
ATOM 660 C CA . SER A 1 86 ? 7.250 -3.430 -10.695 1.00 91.19 86 SER A CA 1
ATOM 661 C C . SER A 1 86 ? 7.344 -3.947 -12.125 1.00 91.19 86 SER A C 1
ATOM 663 O O . SER A 1 86 ? 6.345 -4.355 -12.710 1.00 91.19 86 SER A O 1
ATOM 665 N N . MET A 1 87 ? 8.554 -3.936 -12.686 1.00 87.94 87 MET A N 1
ATOM 666 C CA . MET A 1 87 ? 8.838 -4.498 -14.013 1.00 87.94 87 MET A CA 1
ATOM 667 C C . MET A 1 87 ? 9.067 -6.017 -13.975 1.00 87.94 87 MET A C 1
ATOM 669 O O . MET A 1 87 ? 9.098 -6.656 -15.022 1.00 87.94 87 MET A O 1
ATOM 673 N N . THR A 1 88 ? 9.267 -6.586 -12.784 1.00 85.62 88 THR A N 1
ATOM 674 C CA . THR A 1 88 ? 9.656 -7.990 -12.591 1.00 85.62 88 THR A CA 1
ATOM 675 C C . THR A 1 88 ? 8.525 -8.859 -12.054 1.00 85.62 88 THR A C 1
ATOM 677 O O . THR A 1 88 ? 8.509 -10.058 -12.317 1.00 85.62 88 THR A O 1
ATOM 680 N N . MET A 1 89 ? 7.584 -8.277 -11.307 1.00 85.00 89 MET A N 1
ATOM 681 C CA . MET A 1 89 ? 6.456 -8.989 -10.709 1.00 85.00 89 MET A CA 1
ATOM 682 C C . MET A 1 89 ? 5.155 -8.671 -11.447 1.00 85.00 89 MET A C 1
ATOM 684 O O . MET A 1 89 ? 4.926 -7.541 -11.875 1.00 85.00 89 MET A O 1
ATOM 688 N N . THR A 1 90 ? 4.273 -9.666 -11.549 1.00 90.50 90 THR A N 1
ATOM 689 C CA . THR A 1 90 ? 2.855 -9.448 -11.871 1.00 90.50 90 THR A CA 1
ATOM 690 C C . THR A 1 90 ? 2.142 -8.801 -10.682 1.00 90.50 90 THR A C 1
ATOM 692 O O . THR A 1 90 ? 2.763 -8.537 -9.651 1.00 90.50 90 THR A O 1
ATOM 695 N N . ASP A 1 91 ? 0.832 -8.577 -10.788 1.00 92.94 91 ASP A N 1
ATOM 696 C CA . ASP A 1 91 ? 0.033 -8.051 -9.677 1.00 92.94 91 ASP A CA 1
ATOM 697 C C . ASP A 1 91 ? 0.181 -8.915 -8.427 1.00 92.94 91 ASP A C 1
ATOM 699 O O . ASP A 1 91 ? -0.314 -10.040 -8.372 1.00 92.94 91 ASP A O 1
ATOM 703 N N . THR A 1 92 ? 0.903 -8.392 -7.442 1.00 94.69 92 THR A N 1
ATOM 704 C CA . THR A 1 92 ? 1.301 -9.160 -6.265 1.00 94.69 92 THR A CA 1
ATOM 705 C C . THR A 1 92 ? 1.269 -8.276 -5.033 1.00 94.69 92 THR A C 1
ATOM 707 O O . THR A 1 92 ? 1.766 -7.147 -5.043 1.00 94.69 92 THR A O 1
ATOM 710 N N . ILE A 1 93 ? 0.719 -8.814 -3.948 1.00 96.31 93 ILE A N 1
ATOM 711 C CA . ILE A 1 93 ? 0.824 -8.209 -2.624 1.00 96.31 93 ILE A CA 1
ATOM 712 C C . ILE A 1 93 ? 2.246 -8.443 -2.114 1.00 96.31 93 ILE A C 1
ATOM 714 O O . ILE A 1 93 ? 2.637 -9.575 -1.844 1.00 96.31 93 ILE A O 1
ATOM 718 N N . LEU A 1 94 ? 3.022 -7.371 -1.991 1.00 95.06 94 LEU A N 1
ATOM 719 C CA . LEU A 1 94 ? 4.388 -7.431 -1.485 1.00 95.06 94 LEU A CA 1
ATOM 720 C C . LEU A 1 94 ? 4.413 -7.539 0.042 1.00 95.06 94 LEU A C 1
ATOM 722 O O . LEU A 1 94 ? 5.226 -8.270 0.603 1.00 95.06 94 LEU A O 1
ATOM 726 N N . LEU A 1 95 ? 3.557 -6.768 0.718 1.00 95.38 95 LEU A N 1
ATOM 727 C CA . LEU A 1 95 ? 3.536 -6.694 2.174 1.00 95.38 95 LEU A CA 1
ATOM 728 C C . LEU A 1 95 ? 2.173 -6.244 2.690 1.00 95.38 95 LEU A C 1
ATOM 730 O O . LEU A 1 95 ? 1.575 -5.319 2.147 1.00 95.38 95 LEU A O 1
ATOM 734 N N . VAL A 1 96 ? 1.766 -6.828 3.815 1.00 97.06 96 VAL A N 1
ATOM 735 C CA . VAL A 1 96 ? 0.714 -6.317 4.695 1.00 97.06 96 VAL A CA 1
ATOM 736 C C . VAL A 1 96 ? 1.343 -6.085 6.063 1.00 97.06 96 VAL A C 1
ATOM 738 O O . VAL A 1 96 ? 2.014 -6.973 6.589 1.00 97.06 96 VAL A O 1
ATOM 741 N N . LYS A 1 97 ? 1.159 -4.901 6.650 1.00 97.19 97 LYS A N 1
ATOM 742 C CA . LYS A 1 97 ? 1.619 -4.624 8.017 1.00 97.19 97 LYS A CA 1
ATOM 743 C C . LYS A 1 97 ? 0.659 -3.726 8.776 1.00 97.19 97 LYS A C 1
ATOM 745 O O . LYS A 1 97 ? 0.022 -2.852 8.196 1.00 97.19 97 LYS A O 1
ATOM 750 N N . GLU A 1 98 ? 0.626 -3.887 10.088 1.00 97.31 98 GLU A N 1
ATOM 751 C CA . GLU A 1 98 ? -0.050 -2.967 10.996 1.00 97.31 98 GLU A CA 1
ATOM 752 C C . GLU A 1 98 ? 0.918 -1.831 11.363 1.00 97.31 98 GLU A C 1
ATOM 754 O O . GLU A 1 98 ? 1.986 -2.058 11.931 1.00 97.31 98 GLU A O 1
ATOM 759 N N . SER A 1 99 ? 0.590 -0.603 10.964 1.00 96.56 99 SER A N 1
ATOM 760 C CA . SER A 1 99 ? 1.433 0.578 11.208 1.00 96.56 99 SER A CA 1
ATOM 761 C C . SER A 1 99 ? 1.172 1.211 12.575 1.00 96.56 99 SER A C 1
ATOM 763 O O . SER A 1 99 ? 2.081 1.763 13.196 1.00 96.56 99 SER A O 1
ATOM 765 N N . LYS A 1 100 ? -0.080 1.131 13.032 1.00 96.50 100 LYS A N 1
ATOM 766 C CA . LYS A 1 100 ? -0.593 1.529 14.347 1.00 96.50 100 LYS A CA 1
ATOM 767 C C . LYS A 1 100 ? -1.767 0.605 14.668 1.00 96.50 100 LYS A C 1
ATOM 769 O O . LYS A 1 100 ? -2.326 0.021 13.747 1.00 96.50 100 LYS A O 1
ATOM 774 N N . THR A 1 101 ? -2.177 0.521 15.931 1.00 97.19 101 THR A N 1
ATOM 775 C CA . THR A 1 101 ? -3.292 -0.344 16.350 1.00 97.19 101 THR A CA 1
ATOM 776 C C . THR A 1 101 ? -4.534 -0.134 15.481 1.00 97.19 101 THR A C 1
ATOM 778 O O . THR A 1 101 ? -5.125 0.943 15.528 1.00 97.19 101 THR A O 1
ATOM 781 N N . CYS A 1 102 ? -4.943 -1.160 14.733 1.00 96.62 102 CYS A N 1
ATOM 782 C CA . CYS A 1 102 ? -6.083 -1.153 13.813 1.00 96.62 102 CYS A CA 1
ATOM 783 C C . CYS A 1 102 ? -5.946 -0.231 12.578 1.00 96.62 102 CYS A C 1
ATOM 785 O O . CYS A 1 102 ? -6.947 0.080 11.932 1.00 96.62 102 CYS A O 1
ATOM 787 N N . HIS A 1 103 ? -4.710 0.145 12.222 1.00 97.69 103 HIS A N 1
ATOM 788 C CA . HIS A 1 103 ? -4.349 0.874 11.001 1.00 97.69 103 HIS A CA 1
ATOM 789 C C . HIS A 1 103 ? -3.310 0.095 10.189 1.00 97.69 103 HIS A C 1
ATOM 791 O O . HIS A 1 103 ? -2.166 -0.096 10.624 1.00 97.69 103 HIS A O 1
ATOM 797 N N . TYR A 1 104 ? -3.664 -0.287 8.968 1.00 98.12 104 TYR A N 1
ATOM 798 C CA . TYR A 1 104 ? -2.864 -1.198 8.151 1.00 98.12 104 TYR A CA 1
ATOM 799 C C . TYR A 1 104 ? -2.255 -0.499 6.933 1.00 98.12 104 TYR A C 1
ATOM 801 O O . TYR A 1 104 ? -2.756 0.518 6.458 1.00 98.12 104 TYR A O 1
ATOM 809 N N . ILE A 1 105 ? -1.159 -1.055 6.421 1.00 97.81 105 ILE A N 1
ATOM 810 C CA . ILE A 1 105 ? -0.545 -0.673 5.148 1.00 97.81 105 ILE A CA 1
ATOM 811 C C . ILE A 1 105 ? -0.407 -1.933 4.297 1.00 97.81 105 ILE A C 1
ATOM 813 O O . ILE A 1 105 ? 0.207 -2.911 4.733 1.00 97.81 105 ILE A O 1
ATOM 817 N N . LEU A 1 106 ? -0.950 -1.878 3.085 1.00 97.56 106 LEU A N 1
ATOM 818 C CA . LEU A 1 106 ? -0.849 -2.905 2.054 1.00 97.56 106 LEU A CA 1
ATOM 819 C C . LEU A 1 106 ? -0.019 -2.356 0.894 1.00 97.56 106 LEU A C 1
ATOM 821 O O . LEU A 1 106 ? -0.353 -1.319 0.334 1.00 97.56 106 LEU A O 1
ATOM 825 N N . VAL A 1 107 ? 1.051 -3.049 0.517 1.00 96.38 107 VAL A N 1
ATOM 826 C CA . VAL A 1 107 ? 1.892 -2.680 -0.628 1.00 96.38 107 VAL A CA 1
ATOM 827 C C . VAL A 1 107 ? 1.651 -3.669 -1.757 1.00 96.38 107 VAL A C 1
ATOM 829 O O . VAL A 1 107 ? 1.856 -4.869 -1.584 1.00 96.38 107 VAL A O 1
ATOM 832 N N . ILE A 1 108 ? 1.242 -3.157 -2.913 1.00 96.25 108 ILE A N 1
ATOM 833 C CA . ILE A 1 108 ? 0.994 -3.920 -4.133 1.00 96.25 108 ILE A CA 1
ATOM 834 C C . ILE A 1 108 ? 2.014 -3.505 -5.184 1.00 96.25 108 ILE A C 1
ATOM 836 O O . ILE A 1 108 ? 2.150 -2.325 -5.509 1.00 96.25 108 ILE A O 1
ATOM 840 N N . ASN A 1 109 ? 2.681 -4.498 -5.756 1.00 95.25 109 ASN A N 1
ATOM 841 C CA . ASN A 1 109 ? 3.489 -4.337 -6.952 1.00 95.25 109 ASN A CA 1
ATOM 842 C C . ASN A 1 109 ? 2.645 -4.679 -8.177 1.00 95.25 109 ASN A C 1
ATOM 844 O O . ASN A 1 109 ? 1.967 -5.706 -8.199 1.00 95.25 109 ASN A O 1
ATOM 848 N N . THR A 1 110 ? 2.683 -3.822 -9.196 1.00 94.50 110 THR A N 1
ATOM 849 C CA . THR A 1 110 ? 1.962 -4.045 -10.453 1.00 94.50 110 THR A CA 1
ATOM 850 C C . THR A 1 110 ? 2.732 -3.474 -11.648 1.00 94.50 110 THR A C 1
ATOM 852 O O . THR A 1 110 ? 3.257 -2.357 -11.566 1.00 94.50 110 THR A O 1
ATOM 855 N N . PRO A 1 111 ? 2.776 -4.179 -12.794 1.00 94.00 111 PRO A N 1
ATOM 856 C CA . PRO A 1 111 ? 3.398 -3.658 -14.008 1.00 94.00 111 PRO A CA 1
ATOM 857 C C . PRO A 1 111 ? 2.560 -2.555 -14.670 1.00 94.00 111 PRO A C 1
ATOM 859 O O . PRO A 1 111 ? 3.086 -1.784 -15.472 1.00 94.00 111 PRO A O 1
ATOM 862 N N . ARG A 1 112 ? 1.268 -2.427 -14.322 1.00 93.06 112 ARG A N 1
ATOM 863 C CA . ARG A 1 112 ? 0.348 -1.453 -14.936 1.00 93.06 112 ARG A CA 1
ATOM 864 C C . ARG A 1 112 ? 0.805 -0.006 -14.776 1.00 93.06 112 ARG A C 1
ATOM 866 O O . ARG A 1 112 ? 0.644 0.785 -15.695 1.00 93.06 112 ARG A O 1
ATOM 873 N N . LEU A 1 113 ? 1.400 0.333 -13.632 1.00 92.88 113 LEU A N 1
ATOM 874 C CA . LEU A 1 113 ? 1.891 1.690 -13.381 1.00 92.88 113 LEU A CA 1
ATOM 875 C C . LEU A 1 113 ? 3.200 1.989 -14.110 1.00 92.88 113 LEU A C 1
ATOM 877 O O . LEU A 1 113 ? 3.542 3.147 -14.302 1.00 92.88 113 LEU A O 1
ATOM 881 N N . CYS A 1 114 ? 3.942 0.975 -14.551 1.00 91.06 114 CYS A N 1
ATOM 882 C CA . CYS A 1 114 ? 5.248 1.182 -15.167 1.00 91.06 114 CYS A CA 1
ATOM 883 C C . CYS A 1 114 ? 5.178 1.804 -16.570 1.00 91.06 114 CYS A C 1
ATOM 885 O O . CYS A 1 114 ? 6.186 2.327 -17.053 1.00 91.06 114 CYS A O 1
ATOM 887 N N . GLY A 1 115 ? 4.015 1.750 -17.227 1.00 89.19 115 GLY A N 1
ATOM 888 C CA . GLY A 1 115 ? 3.757 2.472 -18.476 1.00 89.19 115 GLY A CA 1
ATOM 889 C C . GLY A 1 115 ? 3.557 3.977 -18.279 1.00 89.19 115 GLY A C 1
ATOM 890 O O . GLY A 1 115 ? 3.712 4.739 -19.230 1.00 89.19 115 GLY A O 1
ATOM 891 N N . GLU A 1 116 ? 3.272 4.410 -17.049 1.00 90.44 116 GLU A N 1
ATOM 892 C CA . GLU A 1 116 ? 2.922 5.792 -16.743 1.00 90.44 116 GLU A CA 1
ATOM 893 C C . GLU A 1 116 ? 4.155 6.646 -16.382 1.00 90.44 116 GLU A C 1
ATOM 895 O O . GLU A 1 116 ? 5.050 6.204 -15.642 1.00 90.44 116 GLU A O 1
ATOM 900 N N . PRO A 1 117 ? 4.228 7.909 -16.846 1.00 88.31 117 PRO A N 1
ATOM 901 C CA . PRO A 1 117 ? 5.359 8.788 -16.568 1.00 88.31 117 PRO A CA 1
ATOM 902 C C . PRO A 1 117 ? 5.614 9.024 -15.068 1.00 88.31 117 PRO A C 1
ATOM 904 O O . PRO A 1 117 ? 4.779 9.547 -14.324 1.00 88.31 117 PRO A O 1
ATOM 907 N N . GLY A 1 118 ? 6.838 8.713 -14.634 1.00 87.56 118 GLY A N 1
ATOM 908 C CA . GLY A 1 118 ? 7.334 8.987 -13.282 1.00 87.56 118 GLY A CA 1
ATOM 909 C C . GLY A 1 118 ? 7.080 7.889 -12.245 1.00 87.56 118 GLY A C 1
ATOM 910 O O . GLY A 1 118 ? 7.471 8.075 -11.097 1.00 87.56 118 GLY A O 1
ATOM 911 N N . PHE A 1 119 ? 6.468 6.762 -12.619 1.00 91.81 119 PHE A N 1
ATOM 912 C CA . PHE A 1 119 ? 6.272 5.615 -11.718 1.00 91.81 119 PHE A CA 1
ATOM 913 C C . PHE A 1 119 ? 7.454 4.642 -11.693 1.00 91.81 119 PHE A C 1
ATOM 915 O O . PHE A 1 119 ? 7.725 4.039 -10.659 1.00 91.81 119 PHE A O 1
ATOM 922 N N . LYS A 1 120 ? 8.195 4.509 -12.798 1.00 89.12 120 LYS A N 1
ATOM 923 C CA . LYS A 1 120 ? 9.461 3.760 -12.809 1.00 89.12 120 LYS A CA 1
ATOM 924 C C . LYS A 1 120 ? 10.482 4.440 -11.902 1.00 89.12 120 LYS A C 1
ATOM 926 O O . LYS A 1 120 ? 10.669 5.655 -11.995 1.00 89.12 120 LYS A O 1
ATOM 931 N N . SER A 1 121 ? 11.169 3.666 -11.063 1.00 82.75 121 SER A N 1
ATOM 932 C CA . SER A 1 121 ? 12.283 4.202 -10.284 1.00 82.75 121 SER A CA 1
ATOM 933 C C . SER A 1 121 ? 13.473 4.515 -11.191 1.00 82.75 121 SER A C 1
ATOM 935 O O . SER A 1 121 ? 13.620 3.967 -12.285 1.00 82.75 121 SER A O 1
ATOM 937 N N . ARG A 1 122 ? 14.385 5.368 -10.715 1.00 73.50 122 ARG A N 1
ATOM 938 C CA . ARG A 1 122 ? 15.659 5.616 -11.410 1.00 73.50 122 ARG A CA 1
ATOM 939 C C . ARG A 1 122 ? 16.503 4.354 -11.589 1.00 73.50 122 ARG A C 1
ATOM 941 O O . ARG A 1 122 ? 17.302 4.301 -12.518 1.00 73.50 122 ARG A O 1
ATOM 948 N N . LEU A 1 123 ? 16.357 3.369 -10.702 1.00 71.06 123 LEU A N 1
ATOM 949 C CA . LEU A 1 123 ? 17.062 2.095 -10.814 1.00 71.06 123 LEU A CA 1
ATOM 950 C C . LEU A 1 123 ? 16.488 1.258 -11.961 1.00 71.06 123 LEU A C 1
ATOM 952 O O . LEU A 1 123 ? 17.266 0.713 -12.734 1.00 71.06 123 LEU A O 1
ATOM 956 N N . ASP A 1 124 ? 15.164 1.258 -12.129 1.00 69.31 124 ASP A N 1
ATOM 957 C CA . ASP A 1 124 ? 14.479 0.558 -13.229 1.00 69.31 124 ASP A CA 1
ATOM 958 C C . ASP A 1 124 ? 14.667 1.254 -14.586 1.00 69.31 124 ASP A C 1
ATOM 960 O O . ASP A 1 124 ? 14.481 0.650 -15.637 1.00 69.31 124 ASP A O 1
ATOM 964 N N . GLN A 1 125 ? 15.012 2.544 -14.574 1.00 67.00 125 GLN A N 1
ATOM 965 C CA . GLN A 1 125 ? 15.328 3.319 -15.776 1.00 67.00 125 GLN A CA 1
ATOM 966 C C . GLN A 1 125 ? 16.774 3.156 -16.252 1.00 67.00 125 GLN A C 1
ATOM 968 O O . GLN A 1 125 ? 17.111 3.670 -17.318 1.00 67.00 125 GLN A O 1
ATOM 973 N N . ARG A 1 126 ? 17.649 2.488 -15.487 1.00 66.75 126 ARG A N 1
ATOM 974 C CA . ARG A 1 126 ? 18.997 2.199 -15.978 1.00 66.75 126 ARG A CA 1
ATOM 975 C C . ARG A 1 126 ? 18.878 1.181 -17.100 1.00 66.75 126 ARG A C 1
ATOM 977 O O . ARG A 1 126 ? 18.641 0.007 -16.840 1.00 66.75 126 ARG A O 1
ATOM 984 N N . GLU A 1 127 ? 19.085 1.636 -18.331 1.00 68.75 127 GLU A N 1
ATOM 985 C CA . GLU A 1 127 ? 19.413 0.738 -19.433 1.00 68.75 127 GLU A CA 1
ATOM 986 C C . GLU A 1 127 ? 20.572 -0.152 -18.970 1.00 68.75 127 GLU A C 1
ATOM 988 O O . GLU A 1 127 ? 21.601 0.340 -18.487 1.00 68.75 127 GLU A O 1
ATOM 993 N N . GLU A 1 128 ? 20.359 -1.466 -19.005 1.00 71.25 128 GLU A N 1
ATOM 994 C CA . GLU A 1 128 ? 21.361 -2.433 -18.583 1.00 71.25 128 GLU A CA 1
ATOM 995 C C . GLU A 1 128 ? 22.643 -2.182 -19.382 1.00 71.25 128 GLU A C 1
ATOM 997 O O . GLU A 1 128 ? 22.646 -2.182 -20.615 1.00 71.25 128 GLU A O 1
ATOM 1002 N N . ALA A 1 129 ? 23.747 -1.915 -18.684 1.00 77.06 129 ALA A N 1
ATOM 1003 C CA . ALA A 1 129 ? 25.012 -1.679 -19.355 1.00 77.06 129 ALA A CA 1
ATOM 1004 C C . ALA A 1 129 ? 25.438 -2.968 -20.067 1.00 77.06 129 ALA A C 1
ATOM 1006 O O . ALA A 1 129 ? 25.631 -4.001 -19.426 1.00 77.06 129 ALA A O 1
ATOM 1007 N N . LEU A 1 130 ? 25.610 -2.902 -21.388 1.00 81.75 130 LEU A N 1
ATOM 1008 C CA . LEU A 1 130 ? 26.067 -4.038 -22.180 1.00 81.75 130 LEU A CA 1
ATOM 1009 C C . LEU A 1 130 ? 27.467 -4.471 -21.712 1.00 81.75 130 LEU A C 1
ATOM 1011 O O . LEU A 1 130 ? 28.459 -3.782 -21.960 1.00 81.75 130 LEU A O 1
ATOM 1015 N N . ILE A 1 131 ? 27.563 -5.633 -21.065 1.00 87.25 131 ILE A N 1
ATOM 1016 C CA . ILE A 1 131 ? 28.849 -6.222 -20.685 1.00 87.25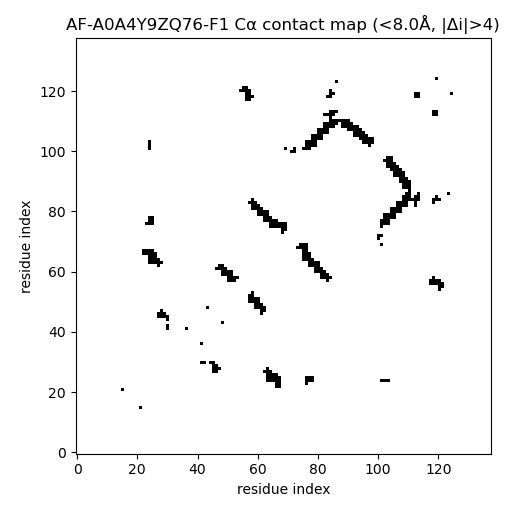 131 ILE A CA 1
ATOM 1017 C C . ILE A 1 131 ? 29.416 -6.966 -21.897 1.00 87.25 131 ILE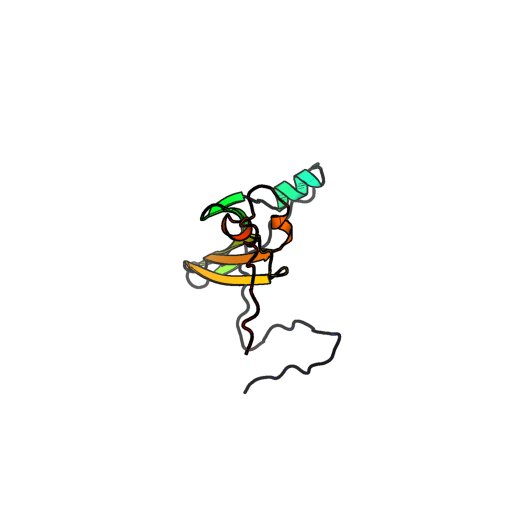 A C 1
ATOM 1019 O O . ILE A 1 131 ? 28.866 -7.972 -22.341 1.00 87.25 131 ILE A O 1
ATOM 1023 N N . ARG A 1 132 ? 30.536 -6.478 -22.445 1.00 89.88 132 ARG A N 1
ATOM 1024 C CA . ARG A 1 132 ? 31.290 -7.190 -23.488 1.00 89.88 132 ARG A CA 1
ATOM 1025 C C . ARG A 1 132 ? 32.254 -8.179 -22.845 1.00 89.88 132 ARG A C 1
ATOM 1027 O O . ARG A 1 132 ? 33.288 -7.781 -22.313 1.00 89.88 132 ARG A O 1
ATOM 1034 N N . CYS A 1 133 ? 31.930 -9.462 -22.927 1.00 89.25 133 CYS A N 1
ATOM 1035 C CA . CYS A 1 133 ? 32.829 -10.534 -22.516 1.00 89.25 133 CYS A CA 1
ATOM 1036 C C . CYS A 1 133 ? 33.867 -10.821 -23.612 1.00 89.25 133 CYS A C 1
ATOM 1038 O O . CYS A 1 133 ? 33.568 -10.731 -24.803 1.00 89.25 133 CYS A O 1
ATOM 1040 N N . ARG A 1 134 ? 35.081 -11.206 -23.207 1.00 93.12 134 ARG A N 1
ATOM 1041 C CA . ARG A 1 134 ? 36.091 -11.802 -24.090 1.00 93.12 134 ARG A CA 1
ATOM 1042 C C . ARG A 1 134 ? 36.305 -13.247 -23.656 1.00 93.12 134 ARG A C 1
ATOM 1044 O O . ARG A 1 134 ? 36.429 -13.508 -22.463 1.00 93.12 134 ARG A O 1
ATOM 1051 N N . GLU A 1 135 ? 36.358 -14.158 -24.619 1.00 88.38 135 GLU A N 1
ATOM 1052 C CA . GLU A 1 135 ? 36.717 -15.553 -24.370 1.00 88.38 135 GLU A CA 1
ATOM 1053 C C . GLU A 1 135 ? 38.150 -15.652 -23.824 1.00 88.38 135 GLU A C 1
ATOM 1055 O O . GLU A 1 135 ? 39.070 -15.000 -24.330 1.00 88.38 135 GLU A O 1
ATOM 1060 N N . VAL A 1 136 ? 38.334 -16.463 -22.783 1.00 87.94 136 VAL A N 1
ATOM 1061 C CA . VAL A 1 136 ? 39.657 -16.807 -22.260 1.00 87.94 136 VAL A CA 1
ATOM 1062 C C . VAL A 1 136 ? 40.085 -18.091 -22.961 1.00 87.94 136 VAL A C 1
ATOM 1064 O O . VAL A 1 136 ? 39.582 -19.163 -22.638 1.00 87.94 136 VAL A O 1
ATOM 1067 N N . ALA A 1 137 ? 40.966 -17.968 -23.954 1.00 81.88 137 ALA A N 1
ATOM 1068 C CA . ALA A 1 137 ? 41.560 -19.125 -24.615 1.00 81.88 137 ALA A CA 1
ATOM 1069 C C . ALA A 1 137 ? 42.404 -19.920 -23.603 1.00 81.88 137 ALA A C 1
ATOM 1071 O O . ALA A 1 137 ? 43.216 -19.325 -22.887 1.00 81.88 137 ALA A O 1
ATOM 1072 N N . ALA A 1 138 ? 42.162 -21.231 -23.542 1.00 66.88 138 ALA A N 1
ATOM 1073 C CA . ALA A 1 138 ? 42.948 -22.196 -22.774 1.00 66.88 138 ALA A CA 1
ATOM 1074 C C . ALA A 1 138 ? 44.269 -22.536 -23.476 1.00 66.88 138 ALA A C 1
ATOM 1076 O O . ALA A 1 138 ? 44.284 -22.541 -24.730 1.00 66.88 138 ALA A O 1
#